Protein AF-A0A960Y799-F1 (afdb_monomer_lite)

Sequence (152 aa):
MTLLPWRDHAALVALARDWELRFRGLRIDRVGGGPAWLRLSLTDDDAREGSGPPAQLFLTARPGAVLCWDDVASQPPAVLDALDRVPQKRLTAAPILLDAVLERVGVPAADRILALDFRRPDGSPVHLLHQHFGPRGNLVLLSDAGERLFFF

Structure (mmCIF, N/CA/C/O backbone):
data_AF-A0A960Y799-F1
#
_entry.id   AF-A0A960Y799-F1
#
loop_
_atom_site.group_PDB
_atom_site.id
_atom_site.type_symbol
_atom_site.label_atom_id
_atom_site.label_alt_id
_atom_site.label_comp_id
_atom_site.label_asym_id
_atom_site.label_entity_id
_atom_site.label_seq_id
_atom_site.pdbx_PDB_ins_code
_atom_site.Cartn_x
_atom_site.Cartn_y
_atom_site.Cartn_z
_atom_site.occupancy
_atom_site.B_iso_or_equiv
_atom_site.auth_seq_id
_atom_site.auth_comp_id
_atom_site.auth_asym_id
_atom_site.auth_atom_id
_atom_site.pdbx_PDB_model_num
ATOM 1 N N . MET A 1 1 ? 25.549 -3.321 -0.022 1.00 41.09 1 MET A N 1
ATOM 2 C CA . MET A 1 1 ? 24.272 -3.928 -0.450 1.00 41.09 1 MET A CA 1
ATOM 3 C C . MET A 1 1 ? 24.083 -3.618 -1.924 1.00 41.09 1 MET A C 1
ATOM 5 O O . MET A 1 1 ? 23.952 -2.453 -2.272 1.00 41.09 1 MET A O 1
ATOM 9 N N . THR A 1 2 ? 24.189 -4.614 -2.796 1.00 36.88 2 THR A N 1
ATOM 10 C CA . THR A 1 2 ? 23.981 -4.453 -4.241 1.00 36.88 2 THR A CA 1
ATOM 11 C C . THR A 1 2 ? 22.480 -4.321 -4.490 1.00 36.88 2 THR A C 1
ATOM 13 O O . THR A 1 2 ? 21.725 -5.202 -4.085 1.00 36.88 2 THR A O 1
ATOM 16 N N . LEU A 1 3 ? 22.036 -3.221 -5.103 1.00 44.00 3 LEU A N 1
ATOM 17 C CA . LEU A 1 3 ? 20.633 -3.024 -5.479 1.00 44.00 3 LEU A CA 1
ATOM 18 C C . LEU A 1 3 ? 20.278 -4.038 -6.574 1.00 44.00 3 LEU A C 1
ATOM 20 O O . LEU A 1 3 ? 20.601 -3.839 -7.745 1.00 44.00 3 LEU A O 1
ATOM 24 N N . LEU A 1 4 ? 19.669 -5.157 -6.182 1.00 47.44 4 LEU A N 1
ATOM 25 C CA . LEU A 1 4 ? 19.079 -6.100 -7.126 1.00 47.44 4 LEU A CA 1
ATOM 26 C C . LEU A 1 4 ? 17.961 -5.379 -7.894 1.00 47.44 4 LEU A C 1
ATOM 28 O O . LEU A 1 4 ? 17.239 -4.567 -7.308 1.00 47.44 4 LEU A O 1
ATOM 32 N N . PRO A 1 5 ? 17.815 -5.621 -9.207 1.00 59.41 5 PRO A N 1
ATOM 33 C CA . PRO A 1 5 ? 16.798 -4.943 -9.990 1.00 59.41 5 PRO A CA 1
ATOM 34 C C . PRO A 1 5 ? 15.415 -5.261 -9.414 1.00 59.41 5 PRO A C 1
ATOM 36 O O . PRO A 1 5 ? 15.066 -6.421 -9.250 1.00 59.41 5 PRO A O 1
ATOM 39 N N . TRP A 1 6 ? 14.591 -4.237 -9.209 1.00 57.97 6 TRP A N 1
ATOM 40 C CA . TRP A 1 6 ? 13.165 -4.239 -8.812 1.00 57.97 6 TRP A CA 1
ATOM 41 C C . TRP A 1 6 ? 12.205 -5.211 -9.543 1.00 57.97 6 TRP A C 1
ATOM 43 O O . TRP A 1 6 ? 11.011 -5.244 -9.255 1.00 57.97 6 TRP A O 1
ATOM 53 N N . ARG A 1 7 ? 12.697 -5.985 -10.519 1.00 64.12 7 ARG A N 1
ATOM 54 C CA . ARG A 1 7 ? 11.984 -7.072 -11.213 1.00 64.12 7 ARG A CA 1
ATOM 55 C C . ARG A 1 7 ? 12.373 -8.461 -10.694 1.00 64.12 7 ARG A C 1
ATOM 57 O O . ARG A 1 7 ? 11.875 -9.459 -11.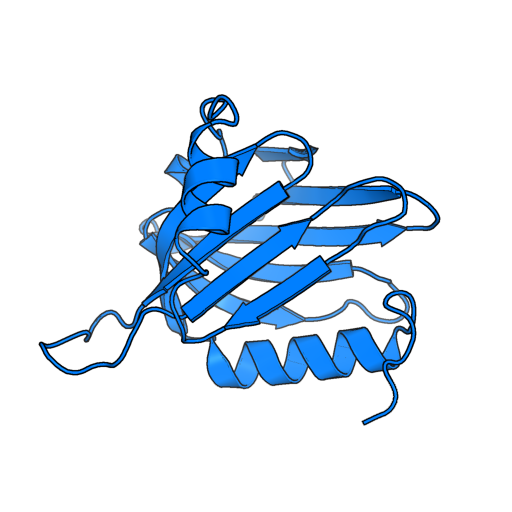213 1.00 64.12 7 ARG A O 1
ATOM 64 N N . ASP A 1 8 ? 13.287 -8.526 -9.736 1.00 78.88 8 ASP A N 1
ATOM 65 C CA . ASP A 1 8 ? 13.708 -9.750 -9.081 1.00 78.88 8 ASP A CA 1
ATOM 66 C C . ASP A 1 8 ? 12.644 -10.179 -8.066 1.00 78.88 8 ASP A C 1
ATOM 68 O O . ASP A 1 8 ? 12.369 -9.493 -7.081 1.00 78.88 8 ASP A O 1
ATOM 72 N N . HIS A 1 9 ? 12.042 -11.335 -8.328 1.00 83.88 9 HIS A N 1
ATOM 73 C CA . HIS A 1 9 ? 11.059 -11.945 -7.443 1.00 83.88 9 HIS A CA 1
ATOM 74 C C . HIS A 1 9 ? 11.641 -12.199 -6.046 1.00 83.88 9 HIS A C 1
ATOM 76 O O . HIS A 1 9 ? 10.949 -11.990 -5.055 1.00 83.88 9 HIS A O 1
ATOM 82 N N . ALA A 1 10 ? 12.913 -12.601 -5.939 1.00 86.12 10 ALA A N 1
ATOM 83 C CA . ALA A 1 10 ? 13.544 -12.845 -4.645 1.00 86.12 10 ALA A CA 1
ATOM 84 C C . ALA A 1 10 ? 13.672 -11.551 -3.828 1.00 86.12 10 ALA A C 1
ATOM 86 O O . ALA A 1 10 ? 13.390 -11.554 -2.629 1.00 86.12 10 ALA A O 1
ATOM 87 N N . ALA A 1 11 ? 14.024 -10.441 -4.483 1.00 83.06 11 ALA A N 1
ATOM 88 C CA . ALA A 1 11 ? 14.065 -9.127 -3.850 1.00 83.06 11 ALA A CA 1
ATOM 89 C C . ALA A 1 11 ? 12.669 -8.673 -3.391 1.00 83.06 11 ALA A C 1
ATOM 91 O O . ALA A 1 11 ? 12.530 -8.179 -2.275 1.00 83.06 11 ALA A O 1
ATOM 92 N N . LEU A 1 12 ? 11.631 -8.898 -4.205 1.00 84.25 12 LEU A N 1
ATOM 93 C CA . LEU A 1 12 ? 10.253 -8.559 -3.839 1.00 84.25 12 LEU A CA 1
ATOM 94 C C . LEU A 1 12 ? 9.751 -9.394 -2.651 1.00 84.25 12 LEU A C 1
ATOM 96 O O . LEU A 1 12 ? 9.133 -8.855 -1.740 1.00 84.25 12 LEU A O 1
ATOM 100 N N . VAL A 1 13 ? 10.061 -10.695 -2.619 1.00 89.44 13 VAL A N 1
ATOM 101 C CA . VAL A 1 13 ? 9.739 -11.579 -1.486 1.00 89.44 13 VAL A CA 1
ATOM 102 C C . VAL A 1 13 ? 10.470 -11.141 -0.217 1.00 89.44 13 VAL A C 1
ATOM 104 O O . VAL A 1 13 ? 9.882 -11.160 0.863 1.00 89.44 13 VAL A O 1
ATOM 107 N N . ALA A 1 14 ? 11.743 -10.752 -0.324 1.00 88.62 14 ALA A N 1
ATOM 108 C CA . ALA A 1 14 ? 12.508 -10.249 0.812 1.00 88.62 14 ALA A CA 1
ATOM 109 C C . ALA A 1 14 ? 11.916 -8.938 1.354 1.00 88.62 14 ALA A C 1
ATOM 111 O O . ALA A 1 14 ? 11.720 -8.824 2.561 1.00 88.62 14 ALA A O 1
ATOM 112 N N . LEU A 1 15 ? 11.563 -8.002 0.467 1.00 86.12 15 LEU A N 1
ATOM 113 C CA . LEU A 1 15 ? 10.889 -6.754 0.826 1.00 86.12 15 LEU A CA 1
ATOM 114 C C . LEU A 1 15 ? 9.540 -7.014 1.506 1.00 86.12 15 LEU A C 1
ATOM 116 O O . LEU A 1 15 ? 9.273 -6.460 2.563 1.00 86.12 15 LEU A O 1
ATOM 120 N N . ALA A 1 16 ? 8.713 -7.895 0.938 1.00 90.25 16 ALA A N 1
ATOM 121 C CA . ALA A 1 16 ? 7.412 -8.239 1.505 1.00 90.25 16 ALA A CA 1
ATOM 122 C C . ALA A 1 16 ? 7.534 -8.812 2.921 1.00 90.25 16 ALA A C 1
ATOM 124 O O . ALA A 1 16 ? 6.742 -8.467 3.789 1.00 90.25 16 ALA A O 1
ATOM 125 N N . ARG A 1 17 ? 8.549 -9.650 3.174 1.00 91.56 17 ARG A N 1
ATOM 126 C CA . ARG A 1 17 ? 8.831 -10.180 4.517 1.00 91.56 17 ARG A CA 1
ATOM 127 C C . ARG A 1 17 ? 9.275 -9.093 5.493 1.00 91.56 17 ARG A C 1
ATOM 129 O O . ARG A 1 17 ? 8.847 -9.123 6.640 1.00 91.56 17 ARG A O 1
ATOM 136 N N . ASP A 1 18 ? 10.124 -8.164 5.058 1.00 89.50 18 ASP A N 1
ATOM 137 C CA . ASP A 1 18 ? 10.546 -7.033 5.892 1.00 89.50 18 ASP A CA 1
ATOM 138 C C . ASP A 1 18 ? 9.357 -6.133 6.256 1.00 89.50 18 ASP A C 1
ATOM 140 O O . ASP A 1 18 ? 9.131 -5.829 7.426 1.00 89.50 18 ASP A O 1
ATOM 144 N N . TRP A 1 19 ? 8.538 -5.780 5.265 1.00 90.94 19 TRP A N 1
ATOM 145 C CA . TRP A 1 19 ? 7.341 -4.966 5.459 1.00 90.94 19 TRP A CA 1
ATOM 146 C C . TRP A 1 19 ? 6.293 -5.661 6.329 1.00 90.94 19 TRP A C 1
ATOM 148 O O . TRP A 1 19 ? 5.717 -5.017 7.200 1.00 90.94 19 TRP A O 1
ATOM 158 N N . GLU A 1 20 ? 6.082 -6.968 6.152 1.00 93.31 20 GLU A N 1
ATOM 159 C CA . GLU A 1 20 ? 5.218 -7.768 7.028 1.00 93.31 20 GLU A CA 1
ATOM 160 C C . GLU A 1 20 ? 5.682 -7.684 8.487 1.00 93.31 20 GLU A C 1
ATOM 162 O O . GLU A 1 20 ? 4.878 -7.458 9.385 1.00 93.31 20 GLU A O 1
ATOM 167 N N . LEU A 1 21 ? 6.986 -7.826 8.744 1.00 90.44 21 LEU A N 1
ATOM 168 C CA . LEU A 1 21 ? 7.530 -7.769 10.103 1.00 90.44 21 LEU A CA 1
ATOM 169 C C . LEU A 1 21 ? 7.415 -6.377 10.734 1.00 90.44 21 LEU A C 1
ATOM 171 O O . LEU A 1 21 ? 7.225 -6.276 11.944 1.00 90.44 21 LEU A O 1
ATOM 175 N N . ARG A 1 22 ? 7.568 -5.315 9.937 1.00 88.00 22 ARG A N 1
ATOM 176 C CA . ARG A 1 22 ? 7.637 -3.931 10.431 1.00 88.00 22 ARG A CA 1
ATOM 177 C C . ARG A 1 22 ? 6.287 -3.238 10.524 1.00 88.00 22 ARG A C 1
ATOM 179 O O . ARG A 1 22 ? 6.119 -2.382 11.386 1.00 88.00 22 ARG A O 1
ATOM 186 N N . PHE A 1 23 ? 5.369 -3.543 9.611 1.00 90.38 23 PHE A N 1
ATOM 187 C CA . PHE A 1 23 ? 4.169 -2.732 9.402 1.00 90.38 23 PHE A CA 1
ATOM 188 C C . PHE A 1 23 ? 2.863 -3.477 9.662 1.00 90.38 23 PHE A C 1
ATOM 190 O O . PHE A 1 23 ? 1.810 -2.842 9.725 1.00 90.38 23 PHE A O 1
ATOM 197 N N . ARG A 1 24 ? 2.898 -4.803 9.831 1.00 92.62 24 ARG A N 1
ATOM 198 C CA . ARG A 1 24 ? 1.705 -5.559 10.215 1.00 92.62 24 ARG A CA 1
ATOM 199 C C . ARG A 1 24 ? 1.149 -5.045 11.542 1.00 92.62 24 ARG A C 1
ATOM 201 O O . ARG A 1 24 ? 1.880 -4.865 12.509 1.00 92.62 24 ARG A O 1
ATOM 208 N N . GLY A 1 25 ? -0.165 -4.858 11.580 1.00 92.69 25 GLY A N 1
ATOM 209 C CA . GLY A 1 25 ? -0.894 -4.309 12.718 1.00 92.69 25 GLY A CA 1
ATOM 210 C C . GLY A 1 25 ? -0.963 -2.784 12.736 1.00 92.69 25 GLY A C 1
ATOM 211 O O . GLY A 1 25 ? -1.779 -2.250 13.478 1.00 92.69 25 GLY A O 1
ATOM 212 N N . LEU A 1 26 ? -0.185 -2.077 11.906 1.00 92.62 26 LEU A N 1
ATOM 213 C CA . LEU A 1 26 ? -0.290 -0.624 11.815 1.00 92.62 26 LEU A CA 1
ATOM 214 C C . LEU A 1 26 ? -1.551 -0.208 11.04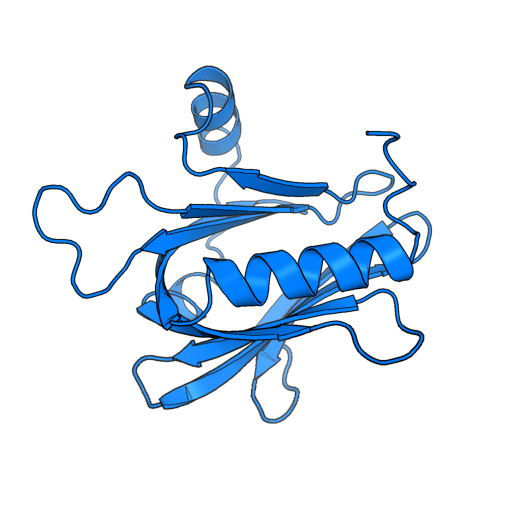9 1.00 92.62 26 LEU A C 1
ATOM 216 O O . LEU A 1 26 ? -1.957 -0.843 10.068 1.00 92.62 26 LEU A O 1
ATOM 220 N N . ARG A 1 27 ? -2.142 0.902 11.483 1.00 93.69 27 ARG A N 1
ATOM 221 C CA . ARG A 1 27 ? -3.317 1.536 10.889 1.00 93.69 27 ARG A CA 1
ATOM 222 C C . ARG A 1 27 ? -2.911 2.646 9.929 1.00 93.69 27 ARG A C 1
ATOM 224 O O . ARG A 1 27 ? -1.983 3.402 10.204 1.00 93.69 27 ARG A O 1
ATOM 231 N N . ILE A 1 28 ? -3.635 2.789 8.823 1.00 92.12 28 ILE A N 1
ATOM 232 C CA . ILE A 1 28 ? -3.457 3.911 7.896 1.00 92.12 28 ILE A CA 1
ATOM 233 C C . ILE A 1 28 ? -4.045 5.194 8.498 1.00 92.12 28 ILE A C 1
ATOM 235 O O . ILE A 1 28 ? -5.263 5.305 8.638 1.00 92.12 28 ILE A O 1
ATOM 239 N N . ASP A 1 29 ? -3.205 6.196 8.771 1.00 89.19 29 ASP A N 1
ATOM 240 C CA . ASP A 1 29 ? -3.642 7.517 9.255 1.00 89.19 29 ASP A CA 1
ATOM 241 C C . ASP A 1 29 ? -3.795 8.539 8.120 1.00 89.19 29 ASP A C 1
ATOM 243 O O . ASP A 1 29 ? -4.592 9.476 8.213 1.00 89.19 29 ASP A O 1
ATOM 247 N N . ARG A 1 30 ? -3.037 8.377 7.026 1.00 86.94 30 ARG A N 1
ATOM 248 C CA . ARG A 1 30 ? -3.135 9.240 5.842 1.00 86.94 30 ARG A CA 1
ATOM 249 C C . ARG A 1 30 ? -2.968 8.463 4.552 1.00 86.94 30 ARG A C 1
ATOM 251 O O . ARG A 1 30 ? -2.097 7.609 4.405 1.00 86.94 30 ARG A O 1
ATOM 258 N N . VAL A 1 31 ? -3.745 8.884 3.560 1.00 87.75 31 VAL A N 1
ATOM 259 C CA . VAL A 1 31 ? -3.629 8.429 2.176 1.00 87.75 31 VAL A CA 1
ATOM 260 C C . VAL A 1 31 ? -3.383 9.646 1.295 1.00 87.75 31 VAL A C 1
ATOM 262 O O . VAL A 1 31 ? -4.178 10.582 1.271 1.00 87.75 31 VAL A O 1
ATOM 265 N N . GLY A 1 32 ? -2.264 9.641 0.579 1.00 83.38 32 GLY A N 1
ATOM 266 C CA . GLY A 1 32 ? -1.921 10.630 -0.441 1.00 83.38 32 GLY A CA 1
ATOM 267 C C . GLY A 1 32 ? -1.664 9.934 -1.769 1.00 83.38 32 GLY A C 1
ATOM 268 O O . GLY A 1 32 ? -1.434 8.733 -1.811 1.00 83.38 32 GLY A O 1
ATOM 269 N N . GLY A 1 33 ? -1.717 10.646 -2.883 1.00 80.56 33 GLY A N 1
ATOM 270 C CA . GLY A 1 33 ? -1.637 9.987 -4.183 1.00 80.56 33 GLY A CA 1
ATOM 271 C C . GLY A 1 33 ? -1.966 10.903 -5.343 1.00 80.56 33 GLY A C 1
ATOM 272 O O . GLY A 1 33 ? -2.564 11.969 -5.191 1.00 80.56 33 GLY A O 1
ATOM 273 N N . GLY A 1 34 ? -1.592 10.447 -6.529 1.00 77.50 34 GLY A N 1
ATOM 274 C CA . GLY A 1 34 ? -1.800 11.157 -7.778 1.00 77.50 34 GLY A CA 1
ATOM 275 C C . GLY A 1 34 ? -1.624 10.216 -8.967 1.00 77.50 34 GLY A C 1
ATOM 276 O O . GLY A 1 34 ? -1.679 8.996 -8.812 1.00 77.50 34 GLY A O 1
ATOM 277 N N . PRO A 1 35 ? -1.426 10.746 -10.185 1.00 74.69 35 PRO A N 1
ATOM 278 C CA . PRO A 1 35 ? -1.252 9.905 -11.361 1.00 74.69 35 PRO A CA 1
ATOM 279 C C . PRO A 1 35 ? -0.046 8.969 -11.207 1.00 74.69 35 PRO A C 1
ATOM 281 O O . PRO A 1 35 ? 1.103 9.429 -11.168 1.00 74.69 35 PRO A O 1
ATOM 284 N N . ALA A 1 36 ? -0.325 7.663 -11.166 1.00 78.44 36 ALA A N 1
ATOM 285 C CA . ALA A 1 36 ? 0.661 6.591 -11.078 1.00 78.44 36 ALA A CA 1
ATOM 286 C C . ALA A 1 36 ? 1.466 6.528 -9.762 1.00 78.44 36 ALA A C 1
ATOM 288 O O . ALA A 1 36 ? 2.582 6.003 -9.762 1.00 78.44 36 ALA A O 1
ATOM 289 N N . TRP A 1 37 ? 0.943 7.059 -8.650 1.00 81.25 37 TRP A N 1
ATOM 290 C CA . TRP A 1 37 ? 1.549 6.876 -7.326 1.00 81.25 37 TRP A CA 1
ATOM 291 C C . TRP A 1 37 ? 0.532 6.950 -6.179 1.00 81.25 37 TRP A C 1
ATOM 293 O O . TRP A 1 37 ? -0.471 7.662 -6.262 1.00 81.25 37 TRP A O 1
ATOM 303 N N . LEU A 1 38 ? 0.826 6.228 -5.100 1.00 86.44 38 LEU A N 1
ATOM 304 C CA . LEU A 1 38 ? 0.087 6.211 -3.842 1.00 86.44 38 LEU A CA 1
ATOM 305 C C . LEU A 1 38 ? 1.084 6.300 -2.681 1.00 86.44 38 LEU A C 1
ATOM 307 O O . LEU A 1 38 ? 2.134 5.662 -2.700 1.00 86.44 38 LEU A O 1
ATOM 311 N N . ARG A 1 39 ? 0.742 7.097 -1.676 1.00 87.00 39 ARG A N 1
ATOM 312 C CA . ARG A 1 39 ? 1.417 7.195 -0.387 1.00 87.00 39 ARG A CA 1
ATOM 313 C C . ARG A 1 39 ? 0.460 6.737 0.698 1.00 87.00 39 ARG A C 1
ATOM 315 O O . ARG A 1 39 ? -0.645 7.271 0.796 1.00 87.00 39 ARG A O 1
ATOM 322 N N . LEU A 1 40 ? 0.927 5.836 1.544 1.00 88.94 40 LEU A N 1
ATOM 323 C CA . LEU A 1 40 ? 0.265 5.451 2.779 1.00 88.94 40 LEU A CA 1
ATOM 324 C C . LEU A 1 40 ? 1.145 5.888 3.944 1.00 88.94 40 LEU A C 1
ATOM 326 O O . LEU A 1 40 ? 2.347 5.636 3.946 1.00 88.94 40 LEU A O 1
ATOM 330 N N . SER A 1 41 ? 0.550 6.558 4.913 1.00 88.75 41 SER A N 1
ATOM 331 C CA . SER A 1 41 ? 1.160 6.797 6.213 1.00 88.75 41 SER A CA 1
ATOM 332 C C . SER A 1 41 ? 0.515 5.811 7.191 1.00 88.75 41 SER A C 1
ATOM 334 O O . SER A 1 41 ? -0.707 5.650 7.171 1.00 88.75 41 SER A O 1
ATOM 336 N N . LEU A 1 42 ? 1.335 5.088 7.954 1.00 90.12 42 LEU A N 1
ATOM 337 C CA . LEU A 1 42 ? 0.902 4.068 8.900 1.00 90.12 42 LEU A CA 1
ATOM 338 C C . LEU A 1 42 ? 1.386 4.406 10.309 1.00 90.12 42 LEU A C 1
ATOM 340 O O . LEU A 1 42 ? 2.526 4.831 10.511 1.00 90.12 42 LEU A O 1
ATOM 344 N N . THR A 1 43 ? 0.520 4.188 11.287 1.00 89.88 43 THR A N 1
ATOM 345 C CA . THR A 1 43 ? 0.770 4.472 12.697 1.00 89.88 43 THR A CA 1
ATOM 346 C C . THR A 1 43 ? 0.229 3.350 13.575 1.00 89.88 43 THR A C 1
ATOM 348 O O . THR A 1 43 ? -0.611 2.563 13.141 1.00 89.88 43 THR A O 1
ATOM 351 N N . ASP A 1 44 ? 0.733 3.256 14.798 1.00 85.69 44 ASP A N 1
ATOM 352 C CA . ASP A 1 44 ? 0.171 2.369 15.814 1.00 85.69 44 ASP A CA 1
ATOM 353 C C . ASP A 1 44 ? -1.090 3.025 16.410 1.00 85.69 44 ASP A C 1
ATOM 355 O O . ASP A 1 44 ? -1.137 4.245 16.583 1.00 85.69 44 ASP A O 1
ATOM 359 N N . ASP A 1 45 ? -2.114 2.236 16.730 1.00 68.44 45 ASP A N 1
ATOM 360 C CA . ASP A 1 45 ? -3.302 2.718 17.446 1.00 68.44 45 ASP A CA 1
ATOM 361 C C . ASP A 1 45 ? -2.939 3.268 18.832 1.00 68.44 45 ASP A C 1
ATOM 363 O O . ASP A 1 45 ? -3.546 4.234 19.299 1.00 68.44 45 ASP A O 1
ATOM 367 N N . ASP A 1 46 ? -1.896 2.705 19.447 1.00 59.84 46 ASP A N 1
ATOM 368 C CA . ASP A 1 46 ? -1.354 3.112 20.741 1.00 59.84 46 ASP A CA 1
ATOM 369 C C . ASP A 1 46 ? -0.281 4.204 20.625 1.00 59.84 46 ASP A C 1
ATOM 371 O O . ASP A 1 46 ? 0.552 4.347 21.527 1.00 59.84 46 ASP A O 1
ATOM 375 N N . ALA A 1 47 ? -0.288 4.997 19.545 1.00 54.12 47 ALA A N 1
ATOM 376 C CA . ALA A 1 47 ? 0.593 6.147 19.363 1.00 54.12 47 ALA A CA 1
ATOM 377 C C . ALA A 1 47 ? 0.349 7.248 20.421 1.00 54.12 47 ALA A C 1
ATOM 379 O O . ALA A 1 47 ? -0.187 8.325 20.159 1.00 54.12 47 ALA A O 1
ATOM 380 N N . ARG A 1 48 ? 0.748 6.961 21.662 1.00 49.50 48 ARG A N 1
ATOM 381 C CA . ARG A 1 48 ? 0.972 7.912 22.746 1.00 49.50 48 ARG A CA 1
ATOM 382 C C . ARG A 1 48 ? 2.104 8.837 22.319 1.00 49.50 48 ARG A C 1
ATOM 384 O O . ARG A 1 48 ? 2.983 8.432 21.557 1.00 49.50 48 ARG A O 1
ATOM 391 N N . GLU A 1 49 ? 2.115 10.062 22.845 1.00 46.72 49 GLU A N 1
ATOM 392 C CA . GLU A 1 49 ? 3.260 10.970 22.716 1.00 46.72 49 GLU A CA 1
ATOM 393 C C . GLU A 1 49 ? 4.577 10.199 22.937 1.00 46.72 49 GLU A C 1
ATOM 395 O O . GLU A 1 49 ? 4.859 9.742 24.044 1.00 46.72 49 GLU A O 1
ATOM 400 N N . GLY A 1 50 ? 5.352 9.998 21.863 1.00 51.53 50 GLY A N 1
ATOM 401 C CA . GLY A 1 50 ? 6.627 9.270 21.897 1.00 51.53 50 GLY A CA 1
ATOM 402 C C . GLY A 1 50 ? 6.723 7.984 21.064 1.00 51.53 50 GLY A C 1
ATOM 403 O O . GLY A 1 50 ? 7.818 7.433 20.988 1.00 51.53 50 GLY A O 1
ATOM 404 N N . SER A 1 51 ? 5.666 7.525 20.385 1.00 56.38 51 SER A N 1
ATOM 405 C CA . SER A 1 51 ? 5.666 6.298 19.551 1.00 56.38 51 SER A CA 1
ATOM 406 C C . SER A 1 51 ? 6.490 6.362 18.249 1.00 56.38 51 SER A C 1
ATOM 408 O O . SER A 1 51 ? 6.320 5.535 17.357 1.00 56.38 51 SER A O 1
ATOM 410 N N . GLY A 1 52 ? 7.409 7.320 18.128 1.00 60.84 52 GLY A N 1
ATOM 411 C CA . GLY A 1 52 ? 8.193 7.534 16.917 1.00 60.84 52 GLY A CA 1
ATOM 412 C C . GLY A 1 52 ? 7.369 8.090 15.743 1.00 60.84 52 GLY A C 1
ATOM 413 O O . GLY A 1 52 ? 6.148 8.227 15.821 1.00 60.84 52 GLY A O 1
ATOM 414 N N . PRO A 1 53 ? 8.043 8.500 14.659 1.00 66.00 53 PRO A N 1
ATOM 415 C CA . PRO A 1 53 ? 7.379 9.000 13.458 1.00 66.00 53 PRO A CA 1
ATOM 416 C C . PRO A 1 53 ? 6.580 7.894 12.733 1.00 66.00 53 PRO A C 1
ATOM 418 O O . PRO A 1 53 ? 6.983 6.729 12.769 1.00 66.00 53 PRO A O 1
ATOM 421 N N . PRO A 1 54 ? 5.467 8.238 12.051 1.00 76.62 54 PRO A N 1
ATOM 422 C CA . PRO A 1 54 ? 4.657 7.268 11.319 1.00 76.62 54 PRO A CA 1
ATOM 423 C C . PRO A 1 54 ? 5.445 6.667 10.155 1.00 76.62 54 PRO A C 1
ATOM 425 O O . PRO A 1 54 ? 6.079 7.396 9.385 1.00 76.62 54 PRO A O 1
ATOM 428 N N . ALA A 1 55 ? 5.335 5.351 9.980 1.00 84.06 55 ALA A N 1
ATOM 429 C CA . ALA A 1 55 ? 5.905 4.659 8.836 1.00 84.06 55 ALA A CA 1
ATOM 430 C C . ALA A 1 55 ? 5.270 5.181 7.544 1.00 84.06 55 ALA A C 1
ATOM 432 O O . ALA A 1 55 ? 4.061 5.402 7.467 1.00 84.06 55 ALA A O 1
ATOM 433 N N . GLN A 1 56 ? 6.081 5.392 6.517 1.00 83.62 56 GLN A N 1
ATOM 434 C CA . GLN A 1 56 ? 5.595 5.845 5.223 1.00 83.62 56 GLN A CA 1
ATOM 435 C C . GLN A 1 56 ? 5.830 4.767 4.179 1.00 83.62 56 GLN A C 1
ATOM 437 O O . GLN A 1 56 ? 6.956 4.313 4.035 1.00 83.62 56 GLN A O 1
ATOM 442 N N . LEU A 1 57 ? 4.802 4.409 3.413 1.00 87.06 57 LEU A N 1
ATOM 443 C CA . LEU A 1 57 ? 4.912 3.554 2.235 1.00 87.06 57 LEU A CA 1
ATOM 444 C C . LEU A 1 57 ? 4.604 4.363 0.984 1.00 87.06 57 LEU A C 1
ATOM 446 O O . LEU A 1 57 ? 3.547 4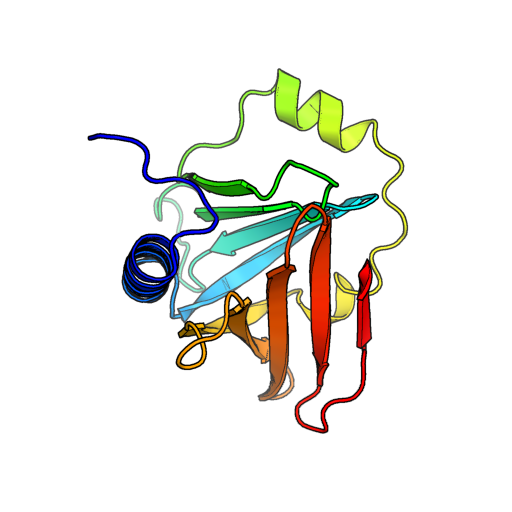.986 0.870 1.00 87.06 57 LEU A O 1
ATOM 450 N N . PHE A 1 58 ? 5.510 4.317 0.017 1.00 85.06 58 PHE A N 1
ATOM 451 C CA . PHE A 1 58 ? 5.338 4.939 -1.286 1.00 85.06 58 PHE A CA 1
ATOM 452 C C . PHE A 1 58 ? 5.366 3.882 -2.377 1.00 85.06 58 PHE A C 1
ATOM 454 O O . PHE A 1 58 ? 6.355 3.168 -2.540 1.00 85.06 58 PHE A O 1
ATOM 461 N N . LEU A 1 59 ? 4.273 3.826 -3.133 1.00 85.81 59 LEU A N 1
ATOM 462 C CA . LEU A 1 59 ? 4.042 2.879 -4.214 1.00 85.81 59 LEU A CA 1
ATOM 463 C C . LEU A 1 59 ? 3.900 3.659 -5.516 1.00 85.81 59 LEU A C 1
ATOM 465 O O . LEU A 1 59 ? 3.008 4.501 -5.649 1.00 85.81 59 LEU A O 1
ATOM 469 N N . THR A 1 60 ? 4.762 3.394 -6.495 1.00 80.56 60 THR A N 1
ATOM 470 C CA . THR A 1 60 ? 4.670 4.027 -7.819 1.00 80.56 60 THR A CA 1
ATOM 471 C C . THR A 1 60 ? 4.410 3.004 -8.916 1.00 80.56 60 THR A C 1
ATOM 473 O O . THR A 1 60 ? 4.999 1.930 -8.957 1.00 80.56 60 THR A O 1
ATOM 476 N N . ALA A 1 61 ? 3.523 3.349 -9.842 1.00 74.19 61 ALA A N 1
ATOM 477 C CA . ALA A 1 61 ? 3.152 2.535 -10.994 1.00 74.19 61 ALA A CA 1
ATOM 478 C C . ALA A 1 61 ? 3.484 3.269 -12.304 1.00 74.19 61 ALA A C 1
ATOM 480 O O . ALA A 1 61 ? 2.690 3.304 -13.242 1.00 74.19 61 ALA A O 1
ATOM 481 N N . ARG A 1 62 ? 4.645 3.937 -12.377 1.00 67.88 62 ARG A N 1
ATOM 482 C CA . ARG A 1 62 ? 5.044 4.669 -13.589 1.00 67.88 62 ARG A CA 1
ATOM 483 C C . ARG A 1 62 ? 5.763 3.757 -14.577 1.00 67.88 62 ARG A C 1
ATOM 485 O O . ARG A 1 62 ? 6.473 2.836 -14.166 1.00 67.88 62 ARG A O 1
ATOM 492 N N . PRO A 1 63 ? 5.644 4.021 -15.892 1.00 59.47 63 PRO A N 1
ATOM 493 C CA . PRO A 1 63 ? 6.442 3.305 -16.862 1.00 59.47 63 PRO A CA 1
ATOM 494 C C . PRO A 1 63 ? 7.945 3.447 -16.570 1.00 59.47 63 PRO A C 1
ATOM 496 O O . PRO A 1 63 ? 8.451 4.561 -16.477 1.00 59.47 63 PRO A O 1
ATOM 499 N N . GLY A 1 64 ? 8.648 2.328 -16.399 1.00 54.00 64 GLY A N 1
ATOM 500 C CA . GLY A 1 64 ? 10.085 2.283 -16.117 1.00 54.00 64 GLY A CA 1
ATOM 501 C C . GLY A 1 64 ? 10.503 2.642 -14.686 1.00 54.00 64 GLY A C 1
ATOM 502 O O . GLY A 1 64 ? 11.697 2.598 -14.409 1.00 54.00 64 GLY A O 1
ATOM 503 N N . ALA A 1 65 ? 9.567 2.962 -13.785 1.00 52.50 65 ALA A N 1
ATOM 504 C CA . ALA A 1 65 ? 9.855 3.310 -12.396 1.00 52.50 65 ALA A CA 1
ATOM 505 C C . ALA A 1 65 ? 8.812 2.682 -11.466 1.00 52.50 65 ALA A C 1
ATOM 507 O O . ALA A 1 65 ? 7.701 3.198 -11.327 1.00 52.50 65 ALA A O 1
ATOM 508 N N . VAL A 1 66 ? 9.194 1.567 -10.841 1.00 58.78 66 VAL A N 1
ATOM 509 C CA . VAL A 1 66 ? 8.398 0.918 -9.799 1.00 58.78 66 VAL A CA 1
ATOM 510 C C . VAL A 1 66 ? 9.165 1.029 -8.493 1.00 58.78 66 VAL A C 1
ATOM 512 O O . VAL A 1 66 ? 10.109 0.284 -8.249 1.00 58.78 66 VAL A O 1
ATOM 515 N N . LEU A 1 67 ? 8.808 2.030 -7.698 1.00 60.25 67 LEU A N 1
ATOM 516 C CA . LEU A 1 67 ? 9.417 2.298 -6.408 1.00 60.25 67 LEU A CA 1
ATOM 517 C C . LEU A 1 67 ? 8.504 1.731 -5.328 1.00 60.25 67 LEU A C 1
ATOM 519 O O . LEU A 1 67 ? 7.328 2.089 -5.257 1.00 60.25 67 LEU A O 1
ATOM 523 N N . CYS A 1 68 ? 9.086 0.876 -4.501 1.00 59.97 68 CYS A N 1
ATOM 524 C CA . CYS A 1 68 ? 8.626 0.626 -3.150 1.00 59.97 68 CYS A CA 1
ATOM 525 C C . CYS A 1 68 ? 9.648 1.330 -2.260 1.00 59.97 68 CYS A C 1
ATOM 527 O O . CYS A 1 68 ? 10.811 0.929 -2.227 1.00 59.97 68 CYS A O 1
ATOM 529 N N . TRP A 1 69 ? 9.254 2.442 -1.649 1.00 66.69 69 TRP A N 1
ATOM 530 C CA . TRP A 1 69 ? 10.097 3.149 -0.692 1.00 66.69 69 TRP A CA 1
ATOM 531 C C . TRP A 1 69 ? 9.370 3.194 0.632 1.00 66.69 69 TRP A C 1
ATOM 533 O O . TRP A 1 69 ? 8.203 3.591 0.688 1.00 66.69 69 TRP A O 1
ATOM 543 N N . ASP A 1 70 ? 10.082 2.779 1.664 1.00 64.12 70 ASP A N 1
ATOM 544 C CA . ASP A 1 70 ? 9.650 2.898 3.033 1.00 64.12 70 ASP A CA 1
ATOM 545 C C . ASP A 1 70 ? 10.692 3.661 3.842 1.00 64.12 70 ASP A C 1
ATOM 547 O O . ASP A 1 70 ? 11.897 3.513 3.637 1.00 64.12 70 ASP A O 1
ATOM 551 N N . ASP A 1 71 ? 10.213 4.516 4.735 1.00 66.44 71 ASP A N 1
ATOM 552 C CA . ASP A 1 71 ? 11.055 5.232 5.682 1.00 66.44 71 ASP A CA 1
ATOM 553 C C . ASP A 1 71 ? 10.249 5.507 6.950 1.00 66.44 71 ASP A C 1
ATOM 555 O O . ASP A 1 71 ? 9.018 5.617 6.933 1.00 66.44 71 ASP A O 1
ATOM 559 N N . VAL A 1 72 ? 10.968 5.583 8.060 1.00 60.03 72 VAL A N 1
ATOM 560 C CA . VAL A 1 72 ? 10.455 6.084 9.334 1.00 60.03 72 VAL A CA 1
ATOM 561 C C . VAL A 1 72 ? 10.641 7.599 9.426 1.00 60.03 72 VAL A C 1
ATOM 563 O O . VAL A 1 72 ? 9.930 8.248 10.177 1.00 60.03 72 VAL A O 1
ATOM 566 N N . ALA A 1 73 ? 11.541 8.211 8.653 1.00 59.72 73 ALA A N 1
ATOM 567 C CA . ALA A 1 73 ? 11.651 9.663 8.582 1.00 59.72 73 ALA A CA 1
ATOM 568 C C . ALA A 1 73 ? 10.565 10.275 7.684 1.00 59.72 73 ALA A C 1
ATOM 570 O O . ALA A 1 73 ? 10.161 9.715 6.661 1.00 59.72 73 ALA A O 1
ATOM 571 N N . SER A 1 74 ? 10.115 11.484 8.034 1.00 60.06 74 SER A N 1
ATOM 572 C CA . SER A 1 74 ? 9.339 12.285 7.092 1.00 60.06 74 SER A CA 1
ATOM 573 C C . SER A 1 74 ? 10.179 12.551 5.842 1.00 60.06 74 SER A C 1
ATOM 575 O O . SER A 1 74 ? 11.383 12.803 5.915 1.00 60.06 74 SER A O 1
ATOM 577 N N . GLN A 1 75 ? 9.538 12.498 4.674 1.00 66.25 75 GLN A N 1
ATOM 578 C CA . GLN A 1 75 ? 10.215 12.855 3.433 1.00 66.25 75 GLN A CA 1
ATOM 579 C C . GLN A 1 75 ? 10.788 14.273 3.511 1.00 66.25 75 GLN A C 1
ATOM 581 O O . GLN A 1 75 ? 10.184 15.138 4.155 1.00 66.25 75 GLN A O 1
ATOM 586 N N . PRO A 1 76 ? 11.905 14.549 2.810 1.00 70.06 76 PRO A N 1
ATOM 587 C CA . PRO A 1 76 ? 12.437 15.899 2.729 1.00 70.06 76 PRO A CA 1
ATOM 588 C C . PRO A 1 76 ? 11.332 16.891 2.321 1.00 70.06 76 PRO A C 1
ATOM 590 O O . PRO A 1 76 ? 10.576 16.581 1.395 1.00 70.06 76 PRO A O 1
ATOM 593 N N . PRO A 1 77 ? 11.242 18.086 2.937 1.00 68.50 77 PRO A N 1
ATOM 594 C CA . PRO A 1 77 ? 10.174 19.050 2.655 1.00 68.50 77 PRO A CA 1
ATOM 595 C C . PRO A 1 77 ? 10.002 19.365 1.165 1.00 68.50 77 PRO A C 1
ATOM 597 O O . PRO A 1 77 ? 8.885 19.458 0.680 1.00 68.50 77 PRO A O 1
ATOM 600 N N . ALA A 1 78 ? 11.098 19.415 0.403 1.00 68.44 78 ALA A N 1
ATOM 601 C CA . ALA A 1 78 ? 11.056 19.634 -1.043 1.00 68.44 78 ALA A CA 1
ATOM 602 C C . ALA A 1 78 ? 10.314 18.527 -1.820 1.00 68.44 78 ALA A C 1
ATOM 604 O O . ALA A 1 78 ? 9.715 18.799 -2.860 1.00 68.44 78 ALA A O 1
ATOM 605 N N . VAL A 1 79 ? 10.348 17.281 -1.333 1.00 69.00 79 VAL A N 1
ATOM 606 C CA . VAL A 1 79 ? 9.595 16.161 -1.916 1.00 69.00 79 VAL A CA 1
ATOM 607 C C . VAL A 1 79 ? 8.117 16.292 -1.562 1.00 69.00 79 VAL A C 1
ATOM 609 O O . VAL A 1 79 ? 7.278 16.175 -2.451 1.00 69.00 79 VAL A O 1
ATOM 612 N N . LEU A 1 80 ? 7.799 16.596 -0.300 1.00 69.38 80 LEU A N 1
ATOM 613 C CA . LEU A 1 80 ? 6.423 16.834 0.149 1.00 69.38 80 LEU A CA 1
ATOM 614 C C . LEU A 1 80 ? 5.775 17.986 -0.633 1.00 69.38 80 LEU A C 1
ATOM 616 O O . LEU A 1 80 ? 4.717 17.796 -1.225 1.00 69.38 80 LEU A O 1
ATOM 620 N N . ASP A 1 81 ? 6.473 19.114 -0.758 1.00 67.94 81 ASP A N 1
ATOM 621 C CA . ASP A 1 81 ? 6.044 20.268 -1.550 1.00 67.94 81 ASP A CA 1
ATOM 622 C C . ASP A 1 81 ? 5.796 19.903 -3.018 1.00 67.94 81 ASP A C 1
ATOM 624 O O . ASP A 1 81 ? 4.849 20.387 -3.639 1.00 67.94 81 ASP A O 1
ATOM 628 N N . ALA A 1 82 ? 6.656 19.069 -3.611 1.00 68.62 82 ALA A N 1
ATOM 629 C CA . ALA A 1 82 ? 6.487 18.624 -4.989 1.00 68.62 82 ALA A CA 1
ATOM 630 C C . ALA A 1 82 ? 5.256 17.718 -5.154 1.00 68.62 82 ALA A C 1
ATOM 632 O O . ALA A 1 82 ? 4.567 17.812 -6.171 1.00 68.62 82 ALA A O 1
ATOM 633 N N . LEU A 1 83 ? 4.969 16.865 -4.166 1.00 66.19 83 LEU A N 1
ATOM 634 C CA . LEU A 1 83 ? 3.801 15.984 -4.160 1.00 66.19 83 LEU A CA 1
ATOM 635 C C . LEU A 1 83 ? 2.498 16.758 -3.931 1.00 66.19 83 LEU A C 1
ATOM 637 O O . LEU A 1 83 ? 1.521 16.488 -4.625 1.00 66.19 83 LEU A O 1
ATOM 641 N N . ASP A 1 84 ? 2.493 17.750 -3.040 1.00 65.75 84 ASP A N 1
ATOM 642 C CA . ASP A 1 84 ? 1.314 18.577 -2.741 1.00 65.75 84 ASP A CA 1
ATOM 643 C C . ASP A 1 84 ? 0.912 19.484 -3.918 1.00 65.75 84 ASP A C 1
ATOM 645 O O . ASP A 1 84 ? -0.254 19.852 -4.064 1.00 65.75 84 ASP A O 1
ATOM 649 N N . ARG A 1 85 ? 1.857 19.801 -4.815 1.00 65.69 85 ARG A N 1
ATOM 650 C CA . ARG A 1 85 ? 1.593 20.516 -6.079 1.00 65.69 85 ARG A CA 1
ATOM 651 C C . ARG A 1 85 ? 0.940 19.643 -7.148 1.00 65.69 85 ARG A C 1
ATOM 653 O O . ARG A 1 85 ? 0.407 20.179 -8.122 1.00 65.69 85 ARG A O 1
ATOM 660 N N . VAL A 1 86 ? 0.996 18.316 -7.020 1.00 61.41 86 VAL A N 1
ATOM 661 C CA . VAL A 1 86 ? 0.255 17.424 -7.915 1.00 61.41 86 VAL A CA 1
ATOM 662 C C . VAL A 1 86 ? -1.215 17.535 -7.524 1.00 61.41 86 VAL A C 1
ATOM 664 O O . VAL A 1 86 ? -1.530 17.288 -6.362 1.00 61.41 86 VAL A O 1
ATOM 667 N N . PRO A 1 87 ? -2.134 17.872 -8.452 1.00 55.88 87 PRO A N 1
ATOM 668 C CA . PRO A 1 87 ? -3.550 17.917 -8.132 1.00 55.88 87 PRO A CA 1
ATOM 669 C C . PRO A 1 87 ? -3.950 16.577 -7.530 1.00 55.88 87 PRO A C 1
ATOM 671 O O . PRO A 1 87 ? -3.921 15.552 -8.223 1.00 55.88 87 PRO A O 1
ATOM 674 N N . GLN A 1 88 ? -4.286 16.584 -6.239 1.00 56.00 88 GLN A N 1
ATOM 675 C CA . GLN A 1 88 ? -4.862 15.426 -5.586 1.00 56.00 88 GLN A CA 1
ATOM 676 C C . GLN A 1 88 ? -6.185 15.178 -6.304 1.00 56.00 88 GLN A C 1
ATOM 678 O O . GLN A 1 88 ? -7.206 15.812 -6.027 1.00 56.00 88 GLN A O 1
ATOM 683 N N . LYS A 1 89 ? -6.182 14.282 -7.299 1.00 54.84 89 LYS A N 1
ATOM 684 C CA . LYS A 1 89 ? -7.435 13.671 -7.732 1.00 54.84 89 LYS A CA 1
ATOM 685 C C . LYS A 1 89 ? -8.043 13.130 -6.452 1.00 54.84 89 LYS A C 1
ATOM 687 O O . LYS A 1 89 ? -7.305 12.519 -5.690 1.00 54.84 89 LYS A O 1
ATOM 692 N N . ARG A 1 90 ? -9.332 13.374 -6.193 1.00 58.03 90 ARG A N 1
ATOM 693 C CA . ARG A 1 90 ? -10.034 12.721 -5.080 1.00 58.03 90 ARG A CA 1
ATOM 694 C C . ARG A 1 90 ? -9.728 11.232 -5.191 1.00 58.03 90 ARG A C 1
ATOM 696 O O . ARG A 1 90 ? -10.246 10.574 -6.092 1.00 58.03 90 ARG A O 1
ATOM 703 N N . LEU A 1 91 ? -8.793 10.744 -4.380 1.00 66.25 91 LEU A N 1
ATOM 704 C CA . LEU A 1 91 ? -8.345 9.369 -4.472 1.00 66.25 91 LEU A CA 1
ATOM 705 C C . LEU A 1 91 ? -9.522 8.580 -3.960 1.00 66.25 91 LEU A C 1
ATOM 707 O O . LEU A 1 91 ? -9.807 8.618 -2.768 1.00 66.25 91 LEU A O 1
ATOM 711 N N . THR A 1 92 ? -10.229 7.899 -4.852 1.00 73.81 92 THR A N 1
ATOM 712 C CA . THR A 1 92 ? -11.351 7.052 -4.443 1.00 73.81 92 THR A CA 1
ATOM 713 C C . THR A 1 92 ? -10.890 5.972 -3.461 1.00 73.81 92 THR A C 1
ATOM 715 O O . THR A 1 92 ? -11.694 5.501 -2.671 1.00 73.81 92 THR A O 1
ATOM 718 N N . ALA A 1 93 ? -9.589 5.656 -3.438 1.00 79.38 93 ALA A N 1
ATOM 719 C CA . ALA A 1 93 ? -8.955 4.789 -2.452 1.00 79.38 93 ALA A CA 1
ATOM 720 C C . ALA A 1 93 ? -8.874 5.382 -1.030 1.00 79.38 93 ALA A C 1
ATOM 722 O O . ALA A 1 93 ? -8.936 4.619 -0.073 1.00 79.38 93 ALA A O 1
ATOM 723 N N . ALA A 1 94 ? -8.753 6.706 -0.859 1.00 84.25 94 ALA A N 1
ATOM 724 C CA . ALA A 1 94 ? -8.595 7.325 0.462 1.00 84.25 94 ALA A CA 1
ATOM 725 C C . ALA A 1 94 ? -9.741 6.992 1.439 1.00 84.25 94 ALA A C 1
ATOM 727 O O . ALA A 1 94 ? -9.440 6.483 2.513 1.00 84.25 94 ALA A O 1
ATOM 728 N N . PRO A 1 95 ? -11.035 7.166 1.095 1.00 84.62 95 PRO A N 1
ATOM 729 C CA . PRO A 1 95 ? -12.129 6.787 1.997 1.00 84.62 95 PRO A CA 1
ATOM 730 C C . PRO A 1 95 ? -12.266 5.269 2.212 1.00 84.62 95 PRO A C 1
ATOM 732 O O . PRO A 1 95 ? -13.012 4.846 3.088 1.00 84.62 95 PRO A O 1
ATOM 735 N N . ILE A 1 96 ? -11.594 4.442 1.406 1.00 87.81 96 ILE A N 1
ATOM 736 C CA . ILE A 1 96 ? -11.633 2.978 1.530 1.00 87.81 96 ILE A CA 1
ATOM 737 C C . ILE A 1 96 ? -10.543 2.493 2.488 1.00 87.81 96 ILE A C 1
ATOM 739 O O . ILE A 1 96 ? -10.795 1.582 3.272 1.00 87.81 96 ILE A O 1
ATOM 743 N N . LEU A 1 97 ? -9.356 3.098 2.399 1.00 91.31 97 LEU A N 1
ATOM 744 C CA . LEU A 1 97 ? -8.145 2.692 3.109 1.00 91.31 97 LEU A CA 1
ATOM 745 C C . LEU A 1 97 ? -7.916 3.439 4.425 1.00 91.31 97 LEU A C 1
ATOM 747 O O . LEU A 1 97 ? -7.158 2.946 5.252 1.00 91.31 97 LEU A O 1
ATOM 751 N N . LEU A 1 98 ? -8.513 4.617 4.622 1.00 91.75 98 LEU A N 1
ATOM 752 C CA . LEU A 1 98 ? -8.357 5.355 5.874 1.00 91.75 98 LEU A CA 1
ATOM 753 C C . LEU A 1 98 ? -8.822 4.497 7.059 1.00 91.75 98 LEU A C 1
ATOM 755 O O . LEU A 1 98 ? -9.858 3.837 6.979 1.00 91.75 98 LEU A O 1
ATOM 759 N N . ASP A 1 99 ? -8.027 4.501 8.127 1.00 92.94 99 ASP A N 1
ATOM 760 C CA . ASP A 1 99 ? -8.208 3.690 9.330 1.00 92.94 99 ASP A CA 1
ATOM 761 C C . ASP A 1 99 ? -8.179 2.166 9.108 1.00 92.94 99 ASP A C 1
ATOM 763 O O . ASP A 1 99 ? -8.422 1.402 10.042 1.00 92.94 99 ASP A O 1
ATOM 767 N N . ALA A 1 100 ? -7.850 1.696 7.902 1.00 95.44 100 ALA A N 1
ATOM 768 C CA . ALA A 1 100 ? -7.660 0.276 7.660 1.00 95.44 100 ALA A CA 1
ATOM 769 C C . ALA A 1 100 ? -6.340 -0.203 8.285 1.00 95.44 100 ALA A C 1
ATOM 771 O O . ALA A 1 100 ? -5.321 0.492 8.238 1.00 95.44 100 ALA A O 1
ATOM 772 N N . VAL A 1 101 ? -6.362 -1.403 8.858 1.00 95.56 101 VAL A N 1
ATOM 773 C CA . VAL A 1 101 ? -5.214 -2.031 9.523 1.00 95.56 101 VAL A CA 1
ATOM 774 C C . VAL A 1 101 ? -4.543 -2.998 8.561 1.00 95.56 101 VAL A C 1
ATOM 776 O O . VAL A 1 101 ? -5.220 -3.848 7.984 1.00 95.56 101 VAL A O 1
ATOM 779 N N . LEU A 1 102 ? -3.225 -2.887 8.393 1.00 95.94 102 LEU A N 1
ATOM 780 C CA . LEU A 1 102 ? -2.444 -3.806 7.566 1.00 95.94 102 LEU A CA 1
ATOM 781 C C . LEU A 1 102 ? -2.348 -5.173 8.257 1.00 95.94 102 LEU A C 1
ATOM 783 O O . LEU A 1 102 ? -1.687 -5.310 9.284 1.00 95.94 102 LEU A O 1
ATOM 787 N N . GLU A 1 103 ? -3.000 -6.195 7.709 1.00 96.50 103 GLU A N 1
ATOM 788 C CA . GLU A 1 103 ? -3.016 -7.539 8.298 1.00 96.50 103 GLU A CA 1
ATOM 789 C C . GLU A 1 103 ? -1.926 -8.447 7.738 1.00 96.50 103 GLU A C 1
ATOM 791 O O . GLU A 1 103 ? -1.430 -9.313 8.469 1.00 96.50 103 GLU A O 1
ATOM 796 N N . ARG A 1 104 ? -1.590 -8.264 6.453 1.00 96.62 104 ARG A N 1
ATOM 797 C CA . ARG A 1 104 ? -0.625 -9.099 5.737 1.00 96.62 104 ARG A CA 1
ATOM 798 C C . ARG A 1 104 ? 0.031 -8.361 4.568 1.00 96.62 104 ARG A C 1
ATOM 800 O O . ARG A 1 104 ? -0.613 -7.592 3.862 1.00 96.62 104 ARG A O 1
ATOM 807 N N . VAL A 1 105 ? 1.287 -8.687 4.300 1.00 95.06 105 VAL A N 1
ATOM 808 C CA . VAL A 1 105 ? 2.071 -8.336 3.119 1.00 95.06 105 VAL A CA 1
ATOM 809 C C . VAL A 1 105 ? 2.620 -9.623 2.510 1.00 95.06 105 VAL A C 1
ATOM 811 O O . VAL A 1 105 ? 3.137 -10.500 3.205 1.00 95.06 105 VAL A O 1
ATOM 814 N N . GLY A 1 106 ? 2.518 -9.767 1.193 1.00 93.25 106 GLY A N 1
ATOM 815 C CA . GLY A 1 106 ? 2.963 -10.983 0.525 1.00 93.25 106 GLY A CA 1
ATOM 816 C C . GLY A 1 106 ? 3.227 -10.818 -0.960 1.00 93.25 106 GLY A C 1
ATOM 817 O O . GLY A 1 106 ? 2.904 -9.804 -1.569 1.00 93.25 106 GLY A O 1
ATOM 818 N N . VAL A 1 107 ? 3.817 -11.857 -1.544 1.00 91.44 107 VAL A N 1
ATOM 819 C CA . VAL A 1 107 ? 4.037 -11.982 -2.988 1.00 91.44 107 VAL A CA 1
ATOM 820 C C . VAL A 1 107 ? 3.465 -13.330 -3.422 1.00 91.44 107 VAL A C 1
ATOM 822 O O . VAL A 1 107 ? 3.930 -14.357 -2.915 1.00 91.44 107 VAL A O 1
ATOM 825 N N . PRO A 1 108 ? 2.448 -13.371 -4.303 1.00 86.88 108 PRO A N 1
ATOM 826 C CA . PRO A 1 108 ? 1.942 -14.623 -4.852 1.00 86.88 108 PRO A CA 1
ATOM 827 C C . PRO A 1 108 ? 3.050 -15.411 -5.558 1.00 86.88 108 PRO A C 1
ATOM 829 O O . PRO A 1 108 ? 3.935 -14.838 -6.195 1.00 86.88 108 PRO A O 1
ATOM 832 N N . ALA A 1 109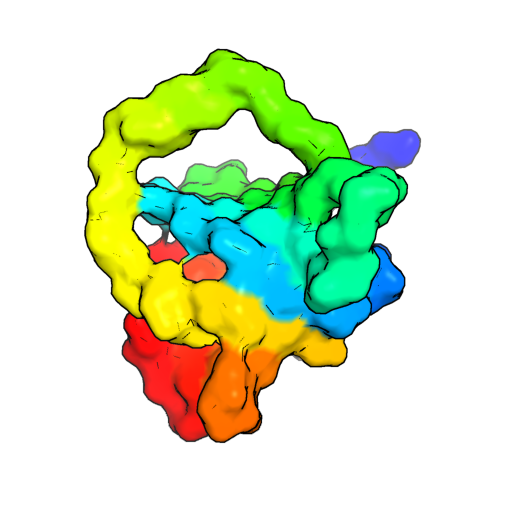 ? 3.007 -16.740 -5.445 1.00 81.81 109 ALA A N 1
ATOM 833 C CA . ALA A 1 109 ? 4.057 -17.598 -5.981 1.00 81.81 109 ALA A CA 1
ATOM 834 C C . ALA A 1 109 ? 4.237 -17.392 -7.495 1.00 81.81 109 ALA A C 1
ATOM 836 O O . ALA A 1 109 ? 3.282 -17.514 -8.258 1.00 81.81 109 ALA A O 1
ATOM 837 N N . ALA A 1 110 ? 5.479 -17.122 -7.912 1.00 72.44 110 ALA A N 1
ATOM 838 C CA . ALA A 1 110 ? 5.877 -16.889 -9.304 1.00 72.44 110 ALA A CA 1
ATOM 839 C C . ALA A 1 110 ? 5.254 -15.648 -9.973 1.00 72.44 110 ALA A C 1
ATOM 841 O O . ALA A 1 110 ? 5.371 -15.497 -11.191 1.00 72.44 110 ALA A O 1
ATOM 842 N N . ASP A 1 111 ? 4.672 -14.735 -9.193 1.00 80.88 111 ASP A N 1
ATOM 843 C CA . ASP A 1 111 ? 4.146 -13.469 -9.692 1.00 80.88 111 ASP A CA 1
ATOM 844 C C . ASP A 1 111 ? 4.973 -12.280 -9.187 1.00 80.88 111 ASP A C 1
ATOM 846 O O . ASP A 1 111 ? 5.612 -12.328 -8.140 1.00 80.88 111 ASP A O 1
ATOM 850 N N . ARG A 1 112 ? 4.985 -11.180 -9.936 1.00 84.44 112 ARG A N 1
ATOM 851 C CA . ARG A 1 112 ? 5.665 -9.939 -9.538 1.00 84.44 112 ARG A CA 1
ATOM 852 C C . ARG A 1 112 ? 4.650 -8.948 -8.996 1.00 84.44 112 ARG A C 1
ATOM 854 O O . ARG A 1 112 ? 4.571 -7.813 -9.463 1.00 84.44 112 ARG A O 1
ATOM 861 N N . ILE A 1 113 ? 3.852 -9.410 -8.043 1.00 88.50 113 ILE A N 1
ATOM 862 C CA . ILE A 1 113 ? 2.825 -8.616 -7.379 1.00 88.50 113 ILE A CA 1
ATOM 863 C C . ILE A 1 113 ? 3.163 -8.543 -5.899 1.00 88.50 113 ILE A C 1
ATOM 865 O O . ILE A 1 113 ? 3.255 -9.573 -5.240 1.00 88.50 113 ILE A O 1
ATOM 869 N N . LEU A 1 114 ? 3.315 -7.332 -5.378 1.00 90.19 114 LEU A N 1
ATOM 870 C CA . LEU A 1 114 ? 3.301 -7.091 -3.945 1.00 90.19 114 LEU A CA 1
ATOM 871 C C . LEU A 1 114 ? 1.848 -6.870 -3.518 1.00 90.19 114 LEU A C 1
ATOM 873 O O . LEU A 1 114 ? 1.199 -5.931 -3.978 1.00 90.19 114 LEU A O 1
ATOM 877 N N . ALA A 1 115 ? 1.333 -7.756 -2.678 1.00 93.56 115 ALA A N 1
ATOM 878 C CA . ALA A 1 115 ? -0.001 -7.671 -2.106 1.00 93.56 115 ALA A CA 1
ATOM 879 C C . ALA A 1 115 ? 0.089 -7.133 -0.676 1.00 93.56 115 ALA A C 1
ATOM 881 O O . ALA A 1 115 ? 0.878 -7.639 0.121 1.00 93.56 115 ALA A O 1
ATOM 882 N N . LEU A 1 116 ? -0.719 -6.122 -0.369 1.00 95.25 116 LEU A N 1
ATOM 883 C CA . LEU A 1 116 ? -0.945 -5.610 0.975 1.00 95.25 116 LEU A CA 1
ATOM 884 C C . LEU A 1 116 ? -2.429 -5.796 1.297 1.00 95.25 116 LEU A C 1
ATOM 886 O O . LEU A 1 116 ? -3.289 -5.217 0.627 1.00 95.25 116 LEU A O 1
ATOM 890 N N . ASP A 1 117 ? -2.719 -6.609 2.303 1.00 97.12 117 ASP A N 1
ATOM 891 C CA . ASP A 1 117 ? -4.074 -6.932 2.732 1.00 97.12 117 ASP A CA 1
ATOM 892 C C . ASP A 1 117 ? -4.426 -6.115 3.965 1.00 97.12 117 ASP A C 1
ATOM 894 O O . ASP A 1 117 ? -3.718 -6.153 4.976 1.00 97.12 117 ASP A O 1
ATOM 898 N N . PHE A 1 118 ? -5.539 -5.397 3.889 1.00 96.94 118 PHE A N 1
ATOM 899 C CA . PHE A 1 118 ? -6.011 -4.545 4.965 1.00 96.94 118 PHE A CA 1
ATOM 900 C C . PHE A 1 118 ? -7.386 -4.983 5.447 1.00 96.94 118 PHE A C 1
ATOM 902 O O . PHE A 1 118 ? -8.237 -5.381 4.650 1.00 96.94 118 PHE A O 1
ATOM 909 N N . ARG A 1 119 ? -7.637 -4.799 6.741 1.00 97.31 119 ARG A N 1
ATOM 910 C CA . ARG A 1 119 ? -8.976 -4.862 7.326 1.00 97.31 119 ARG A CA 1
ATOM 911 C C . ARG A 1 119 ? -9.497 -3.456 7.568 1.00 97.31 119 ARG A C 1
ATOM 913 O O . ARG A 1 119 ? -8.871 -2.675 8.280 1.00 97.31 119 ARG A O 1
ATOM 920 N N . ARG A 1 120 ? -10.642 -3.131 6.972 1.00 95.12 120 ARG A N 1
ATOM 921 C CA . ARG A 1 120 ? -11.309 -1.831 7.124 1.00 95.12 120 ARG A CA 1
ATOM 922 C C . ARG A 1 120 ? -11.952 -1.693 8.513 1.00 95.12 120 ARG A C 1
ATOM 924 O O . ARG A 1 120 ? -12.171 -2.707 9.178 1.00 95.12 120 ARG A O 1
ATOM 931 N N . PRO A 1 121 ? -12.327 -0.471 8.939 1.00 93.25 121 PRO A N 1
ATOM 932 C CA . PRO A 1 121 ? -12.995 -0.254 10.229 1.00 93.25 121 PRO A CA 1
ATOM 933 C C . PRO A 1 121 ? -14.311 -1.026 10.407 1.00 93.25 121 PRO A C 1
ATOM 935 O O . PRO A 1 121 ? -14.675 -1.379 11.523 1.00 93.25 121 PRO A O 1
ATOM 938 N N . ASP A 1 122 ? -15.017 -1.314 9.309 1.00 94.44 122 ASP A N 1
ATOM 939 C CA . ASP A 1 122 ? -16.243 -2.126 9.296 1.00 94.44 122 ASP A CA 1
ATOM 940 C C . ASP A 1 122 ? -15.973 -3.647 9.340 1.00 94.44 122 ASP A C 1
ATOM 942 O O . ASP A 1 122 ? -16.908 -4.445 9.303 1.00 94.44 122 ASP A O 1
ATOM 946 N N . GLY A 1 123 ? -14.702 -4.056 9.417 1.00 94.94 123 GLY A N 1
ATOM 947 C CA . GLY A 1 123 ? -14.255 -5.446 9.423 1.00 94.94 123 GLY A CA 1
ATOM 948 C C . GLY A 1 123 ? -14.105 -6.077 8.037 1.00 94.94 123 GLY A C 1
ATOM 949 O O . GLY A 1 123 ? -13.584 -7.187 7.949 1.00 94.94 123 GLY A O 1
ATOM 950 N N . SER A 1 124 ? -14.518 -5.402 6.958 1.00 95.56 124 SER A N 1
ATOM 951 C CA . SER A 1 124 ? -14.385 -5.939 5.598 1.00 95.56 124 SER A CA 1
ATOM 952 C C . SER A 1 124 ? -12.924 -5.922 5.118 1.00 95.56 124 SER A C 1
ATOM 954 O O . SER A 1 124 ? -12.206 -4.949 5.381 1.00 95.56 124 SER A O 1
ATOM 956 N N . PRO A 1 125 ? -12.453 -6.965 4.409 1.00 96.69 125 PRO A N 1
ATOM 957 C CA . PRO A 1 125 ? -11.097 -6.981 3.882 1.00 96.69 125 PRO A CA 1
ATOM 958 C C . PRO A 1 125 ? -11.010 -6.266 2.526 1.00 96.69 125 PRO A C 1
ATOM 960 O O . PRO A 1 125 ? -11.955 -6.253 1.730 1.00 96.69 125 PRO A O 1
ATOM 963 N N . VAL A 1 126 ? -9.850 -5.665 2.265 1.00 96.50 126 VAL A N 1
ATOM 964 C CA . VAL A 1 126 ? -9.478 -5.083 0.969 1.00 96.50 126 VAL A CA 1
ATOM 965 C C . VAL A 1 126 ? -8.022 -5.382 0.638 1.00 96.50 126 VAL A C 1
ATOM 967 O O . VAL A 1 126 ? -7.166 -5.442 1.519 1.00 96.50 126 VAL A O 1
ATOM 970 N N . HIS A 1 127 ? -7.735 -5.521 -0.653 1.00 95.62 127 HIS A N 1
ATOM 971 C CA . HIS A 1 127 ? -6.435 -5.966 -1.149 1.00 95.62 127 HIS A CA 1
ATOM 972 C C . HIS A 1 127 ? -5.829 -4.914 -2.066 1.00 95.62 127 HIS A C 1
ATOM 974 O O . HIS A 1 127 ? -6.381 -4.616 -3.128 1.00 95.62 127 HIS A O 1
ATOM 980 N N . LEU A 1 128 ? -4.686 -4.355 -1.679 1.00 94.12 128 LEU A N 1
ATOM 981 C CA . LEU A 1 128 ? -3.904 -3.460 -2.520 1.00 94.12 128 LEU A CA 1
ATOM 982 C C . LEU A 1 128 ? -2.805 -4.259 -3.219 1.00 94.12 128 LEU A C 1
ATOM 984 O O . LEU A 1 128 ? -1.878 -4.760 -2.589 1.00 94.12 128 LEU A O 1
ATOM 988 N N . LEU A 1 129 ? -2.907 -4.359 -4.536 1.00 91.94 129 LEU A N 1
ATOM 989 C CA . LEU A 1 129 ? -1.982 -5.090 -5.385 1.00 91.94 129 LEU A CA 1
ATOM 990 C C . LEU A 1 129 ? -1.118 -4.109 -6.165 1.00 91.94 129 LEU A C 1
ATOM 992 O O . LEU A 1 129 ? -1.612 -3.362 -7.013 1.00 91.94 129 LEU A O 1
ATOM 996 N N . HIS A 1 130 ? 0.183 -4.148 -5.918 1.00 89.12 130 HIS A N 1
ATOM 997 C CA . HIS A 1 130 ? 1.178 -3.428 -6.695 1.00 89.12 130 HIS A CA 1
ATOM 998 C C . HIS A 1 130 ? 1.845 -4.401 -7.663 1.00 89.12 130 HIS A C 1
ATOM 1000 O O . HIS A 1 130 ? 2.568 -5.305 -7.262 1.00 89.12 130 HIS A O 1
ATOM 1006 N N . GLN A 1 131 ? 1.538 -4.264 -8.948 1.00 87.00 131 GLN A N 1
ATOM 1007 C CA . GLN A 1 131 ? 1.946 -5.188 -10.002 1.00 87.00 131 GLN A CA 1
ATOM 1008 C C . GLN A 1 131 ? 3.167 -4.640 -10.748 1.00 87.00 131 GLN A C 1
ATOM 1010 O O . GLN A 1 131 ? 3.146 -3.509 -11.231 1.00 87.00 131 GLN A O 1
ATOM 1015 N N . HIS A 1 132 ? 4.216 -5.448 -10.896 1.00 78.56 132 HIS A N 1
ATOM 1016 C CA . HIS A 1 132 ? 5.506 -5.072 -11.485 1.00 78.56 132 HIS A CA 1
ATOM 1017 C C . HIS A 1 132 ? 5.711 -5.763 -12.853 1.00 78.56 132 HIS A C 1
ATOM 1019 O O . HIS A 1 132 ? 6.681 -6.502 -13.070 1.00 78.56 132 HIS A O 1
ATOM 1025 N N . PHE A 1 133 ? 4.795 -5.544 -13.805 1.00 73.19 133 PHE A N 1
ATOM 1026 C CA . PHE A 1 133 ? 4.818 -6.209 -15.115 1.00 73.19 133 PHE A CA 1
ATOM 1027 C C . PHE A 1 133 ? 5.539 -5.404 -16.207 1.00 73.19 133 PHE A C 1
ATOM 1029 O O . PHE A 1 133 ? 5.032 -4.441 -16.778 1.00 73.19 133 PHE A O 1
ATOM 1036 N N . GLY A 1 134 ? 6.734 -5.854 -16.596 1.00 64.69 134 GLY A N 1
ATOM 1037 C CA . GLY A 1 134 ? 7.435 -5.290 -17.752 1.00 64.69 134 GLY A CA 1
ATOM 1038 C C . GLY A 1 134 ? 7.736 -3.790 -17.580 1.00 64.69 134 GLY A C 1
ATOM 1039 O O . GLY A 1 134 ? 8.241 -3.391 -16.525 1.00 64.69 134 GLY A O 1
ATOM 1040 N N . PRO A 1 135 ? 7.535 -2.944 -18.609 1.00 60.78 135 PRO A N 1
ATOM 1041 C CA . PRO A 1 135 ? 7.849 -1.525 -18.533 1.00 60.78 135 PRO A CA 1
ATOM 1042 C C . PRO A 1 135 ? 6.800 -0.707 -17.780 1.00 60.78 135 PRO A C 1
ATOM 1044 O O . PRO A 1 135 ? 7.022 0.487 -17.681 1.00 60.78 135 PRO A O 1
ATOM 1047 N N . ARG A 1 136 ? 5.687 -1.268 -17.285 1.00 63.00 136 ARG A N 1
ATOM 1048 C CA . ARG A 1 136 ? 4.626 -0.513 -16.595 1.00 63.00 136 ARG A CA 1
ATOM 1049 C C . ARG A 1 136 ? 4.253 -1.200 -15.283 1.00 63.00 136 ARG A C 1
ATOM 1051 O O . ARG A 1 136 ? 3.922 -2.378 -15.285 1.00 63.00 136 ARG A O 1
ATOM 1058 N N . GLY A 1 137 ? 4.310 -0.466 -14.176 1.00 73.31 137 GLY A N 1
ATOM 1059 C CA . GLY A 1 137 ? 3.640 -0.906 -12.956 1.00 73.31 137 GLY A CA 1
ATOM 1060 C C . GLY A 1 137 ? 2.131 -0.683 -13.065 1.00 73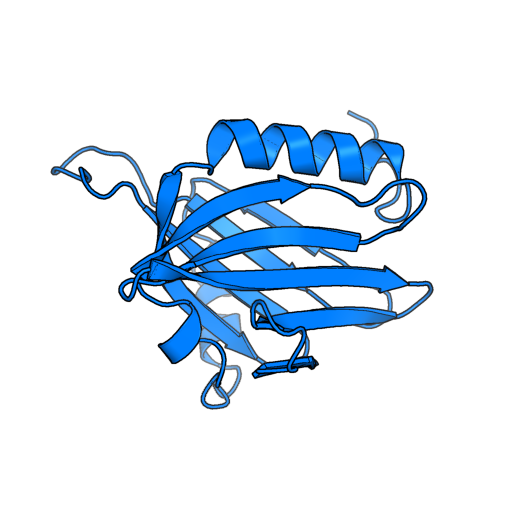.31 137 GLY A C 1
ATOM 1061 O O . GLY A 1 137 ? 1.695 0.115 -13.893 1.00 73.31 137 GLY A O 1
ATOM 1062 N N . ASN A 1 138 ? 1.350 -1.359 -12.233 1.00 83.31 138 ASN A N 1
ATOM 1063 C CA . ASN A 1 138 ? -0.078 -1.089 -12.046 1.00 83.31 138 ASN A CA 1
ATOM 1064 C C . ASN A 1 138 ? -0.380 -1.158 -10.548 1.00 83.31 138 ASN A C 1
ATOM 1066 O O . ASN A 1 138 ? 0.218 -1.974 -9.842 1.00 83.31 138 ASN A O 1
ATOM 1070 N N . LEU A 1 139 ? -1.270 -0.304 -10.055 1.00 87.50 139 LEU A N 1
ATOM 1071 C CA . LEU A 1 139 ? -1.729 -0.357 -8.671 1.00 87.50 139 LEU A CA 1
ATOM 1072 C C . LEU A 1 139 ? -3.234 -0.575 -8.665 1.00 87.50 139 LEU A C 1
ATOM 1074 O O . LEU A 1 139 ? -3.967 0.205 -9.263 1.00 87.50 139 LEU A O 1
ATOM 1078 N N . VAL A 1 140 ? -3.696 -1.624 -7.990 1.00 89.44 140 VAL A N 1
ATOM 1079 C CA . VAL A 1 140 ? -5.107 -2.022 -7.981 1.00 89.44 140 VAL A CA 1
ATOM 1080 C C . VAL A 1 140 ? -5.569 -2.232 -6.548 1.00 89.44 140 VAL A C 1
ATOM 1082 O O . VAL A 1 140 ? -4.910 -2.940 -5.801 1.00 89.44 140 VAL A O 1
ATOM 1085 N N . LEU A 1 141 ? -6.707 -1.651 -6.171 1.00 91.19 141 LEU A N 1
ATOM 1086 C CA . LEU A 1 141 ? -7.396 -1.965 -4.918 1.00 91.19 141 LEU A CA 1
ATOM 1087 C C . LEU A 1 141 ? -8.624 -2.820 -5.225 1.00 91.19 141 LEU A C 1
ATOM 1089 O O . LEU A 1 141 ? -9.457 -2.426 -6.051 1.00 91.19 141 LEU A O 1
ATOM 1093 N N . LEU A 1 142 ? -8.738 -3.958 -4.553 1.00 94.19 142 LEU A N 1
ATOM 1094 C CA . LEU A 1 142 ? -9.828 -4.914 -4.707 1.00 94.19 142 LEU A CA 1
ATOM 1095 C C . LEU A 1 142 ? -10.616 -5.064 -3.402 1.00 94.19 142 LEU A C 1
ATOM 1097 O O . LEU A 1 142 ? -10.040 -4.966 -2.318 1.00 94.19 142 LEU A O 1
ATOM 1101 N N . SER A 1 143 ? -11.917 -5.330 -3.510 1.00 93.44 143 SER A N 1
ATOM 1102 C CA . SER A 1 143 ? -12.699 -5.909 -2.412 1.00 93.44 143 SER A CA 1
ATOM 1103 C C . SER A 1 143 ? -12.397 -7.404 -2.251 1.00 93.44 143 SER A C 1
ATOM 1105 O O . SER A 1 143 ? -11.790 -8.012 -3.135 1.00 93.44 143 SER A O 1
A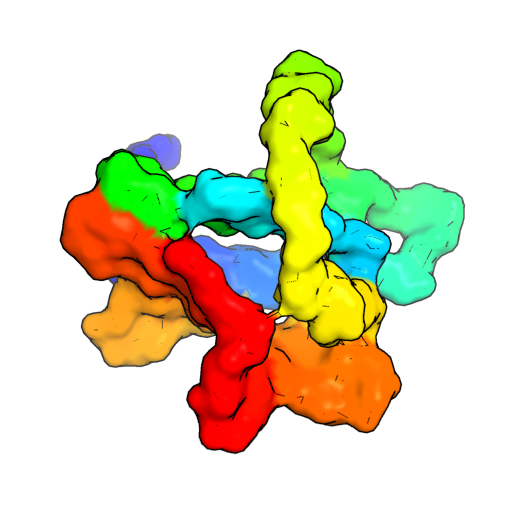TOM 1107 N N . ASP A 1 144 ? -12.880 -8.010 -1.164 1.00 92.75 144 ASP A N 1
ATOM 1108 C CA . ASP A 1 144 ? -12.841 -9.469 -0.949 1.00 92.75 144 ASP A CA 1
ATOM 1109 C C . ASP A 1 144 ? -13.450 -10.267 -2.115 1.00 92.75 144 ASP A C 1
ATOM 1111 O O . ASP A 1 144 ? -12.946 -11.306 -2.533 1.00 92.75 144 ASP A O 1
ATOM 1115 N N . ALA A 1 145 ? -14.527 -9.734 -2.703 1.00 91.69 145 ALA A N 1
ATOM 1116 C CA . ALA A 1 145 ? -15.211 -10.333 -3.846 1.00 91.69 145 ALA A CA 1
ATOM 1117 C C . ALA A 1 145 ? -14.441 -10.162 -5.175 1.00 91.69 145 ALA A C 1
ATOM 1119 O O . ALA A 1 145 ? -14.915 -10.598 -6.225 1.00 91.69 145 ALA A O 1
ATOM 1120 N N . GLY A 1 146 ? -13.273 -9.510 -5.156 1.00 88.75 146 GLY A N 1
ATOM 1121 C CA . GLY A 1 146 ? -12.463 -9.226 -6.340 1.00 88.75 146 GLY A CA 1
ATOM 1122 C C . GLY A 1 146 ? -12.952 -8.031 -7.162 1.00 88.75 146 GLY A C 1
ATOM 1123 O O . GLY A 1 146 ? -12.472 -7.814 -8.278 1.00 88.75 146 GLY A O 1
ATOM 1124 N N . GLU A 1 147 ? -13.891 -7.234 -6.644 1.00 89.75 147 GLU A N 1
ATOM 1125 C CA . GLU A 1 147 ? -14.361 -6.036 -7.339 1.00 89.75 147 GLU A CA 1
ATOM 1126 C C . GLU A 1 147 ? -13.288 -4.953 -7.304 1.00 89.75 147 GLU A C 1
ATOM 1128 O O . GLU A 1 147 ? -12.699 -4.657 -6.264 1.00 89.75 147 GLU A O 1
ATOM 1133 N N . ARG A 1 148 ? -13.047 -4.316 -8.449 1.00 88.56 148 ARG A N 1
ATOM 1134 C CA . ARG A 1 148 ? -12.041 -3.262 -8.557 1.00 88.56 148 ARG A CA 1
ATOM 1135 C C . ARG A 1 148 ? -12.575 -1.942 -8.014 1.00 88.56 148 ARG A C 1
ATOM 1137 O O . ARG A 1 148 ? -13.375 -1.279 -8.671 1.00 88.56 148 ARG A O 1
ATOM 1144 N N . LEU A 1 149 ? -12.051 -1.530 -6.867 1.00 82.88 149 LEU A N 1
ATOM 1145 C CA . LEU A 1 149 ? -12.438 -0.304 -6.169 1.00 82.88 149 LEU A CA 1
ATOM 1146 C C . LEU A 1 149 ? -11.590 0.909 -6.591 1.00 82.88 149 LEU A C 1
ATOM 1148 O O . LEU A 1 149 ? -12.047 2.053 -6.559 1.00 82.88 149 LEU A O 1
ATOM 1152 N N . PHE A 1 150 ? -10.344 0.663 -7.003 1.00 81.25 150 PHE A N 1
ATOM 1153 C CA . PHE A 1 150 ? -9.406 1.685 -7.465 1.00 81.25 150 PHE A CA 1
ATOM 1154 C C . PHE A 1 150 ? -8.351 1.081 -8.391 1.00 81.25 150 PHE A C 1
ATOM 1156 O O . PHE A 1 150 ? -7.975 -0.079 -8.221 1.00 81.25 150 PHE A O 1
ATOM 1163 N N . PHE A 1 151 ? -7.872 1.858 -9.367 1.00 76.69 151 PHE A N 1
ATOM 1164 C CA . PHE A 1 151 ? -6.755 1.452 -10.215 1.00 76.69 151 PHE A CA 1
ATOM 1165 C C . PHE A 1 151 ? -6.072 2.631 -10.914 1.00 76.69 151 PHE A C 1
ATOM 1167 O O . PHE A 1 151 ? -6.736 3.622 -11.239 1.00 76.69 151 PHE A O 1
ATOM 1174 N N . PHE A 1 152 ? -4.778 2.487 -11.207 1.00 70.94 152 PHE A N 1
ATOM 1175 C CA . PHE A 1 152 ? -4.065 3.274 -12.216 1.00 70.94 152 PHE A CA 1
ATOM 1176 C C . PHE A 1 152 ? -2.849 2.532 -12.777 1.00 70.94 152 PHE A C 1
ATOM 1178 O O . PHE A 1 152 ? -2.239 1.730 -12.034 1.00 70.94 152 PHE A O 1
#

Foldseek 3Di:
DDPDPLQDPVVLQVVQVVCQVVAAFWWFADWADAVFKIKTWTDHPPPDPPRAATKIFIAGFAFQDGDTDIDSDDDDVVVVVVRVVHPGPVQLCGVVRHRWGFHGWHDPPPASWIWTWTQDPVRWIKIWIWHDPDRTIKTFIAGPVRDTRGID

Secondary structure (DSSP, 8-state):
-----TT-HHHHHHHHHHHHHHHTT-EEEEEEEETTEEEEEEE-TT--TTS-SPEEEEEE-BTTB--EEEESSPPPHHHHHHHHTS-----TTHHHHTT-EEEEEE--TT--EEEEEEE-TTS-EEEEEEEEETTEEEEEEEETT--EEEE-

Radius of gyration: 14.91 Å; chains: 1; bounding box: 40×38×41 Å

pLDDT: mean 78.85, std 14.72, range [36.88, 97.31]